Protein AF-A0A522WJF8-F1 (afdb_monomer_lite)

Secondary structure (DSSP, 8-state):
--------EEEEEEE---SSHHHHHHHHHHHHHHHHTSTT--EEEEESSSSSSBHHHHHHHHHHTT-SEEEEEE--SS--HIIIIIGGG-

Sequence (90 aa):
MADGAVLKKGVLLLGHGSKLKEANDTLRQVAKAVEAGFDNTPVEAGFLQIESPDFQQAFDTLAQRGANDVIVMPYFLYSGLHVTKDLPEE

Structure (mmCIF, N/CA/C/O backbone):
data_AF-A0A522WJF8-F1
#
_entry.id   AF-A0A522WJF8-F1
#
loop_
_atom_site.group_PDB
_atom_site.id
_atom_site.type_symbol
_atom_site.label_atom_id
_atom_site.label_alt_id
_atom_site.label_comp_id
_atom_site.label_asym_id
_atom_site.label_entity_id
_atom_site.label_seq_id
_atom_site.pdbx_PDB_ins_code
_atom_site.Cartn_x
_atom_site.Cartn_y
_atom_site.Cartn_z
_atom_site.occupancy
_atom_site.B_iso_or_equiv
_atom_site.auth_seq_id
_atom_site.auth_comp_id
_atom_site.auth_asym_id
_atom_site.auth_atom_id
_atom_site.pdbx_PDB_model_num
ATOM 1 N N . MET A 1 1 ? -17.842 -19.448 24.178 1.00 40.88 1 MET A N 1
ATOM 2 C CA . MET A 1 1 ? -18.505 -18.790 23.035 1.00 40.88 1 MET A CA 1
ATOM 3 C C . MET A 1 1 ? -17.589 -17.655 22.632 1.00 40.88 1 MET A C 1
ATOM 5 O O . MET A 1 1 ? -17.265 -16.866 23.507 1.00 40.88 1 MET A O 1
ATOM 9 N N . ALA A 1 2 ? -17.029 -17.695 21.420 1.00 47.72 2 ALA A N 1
ATOM 10 C CA . ALA A 1 2 ? -16.052 -16.704 20.976 1.00 47.72 2 ALA A CA 1
ATOM 11 C C . ALA A 1 2 ? -16.718 -15.326 20.957 1.00 47.72 2 ALA A C 1
ATOM 13 O O . ALA A 1 2 ? -17.796 -15.170 20.385 1.00 47.72 2 ALA A O 1
ATOM 14 N N . ASP A 1 3 ? -16.101 -14.385 21.661 1.00 53.56 3 ASP A N 1
ATOM 15 C CA . ASP A 1 3 ? -16.528 -12.998 21.745 1.00 53.56 3 ASP A CA 1
ATOM 16 C C . ASP A 1 3 ? -16.553 -12.425 20.322 1.00 53.56 3 ASP A C 1
ATOM 18 O O . ASP A 1 3 ? -15.553 -12.492 19.603 1.00 53.56 3 ASP A O 1
ATOM 22 N N . GLY A 1 4 ? -17.720 -11.978 19.863 1.00 54.91 4 GLY A N 1
ATOM 23 C CA . GLY A 1 4 ? -17.946 -11.521 18.491 1.00 54.91 4 GLY A CA 1
ATOM 24 C C . GLY A 1 4 ? -17.348 -10.138 18.269 1.00 54.91 4 GLY A C 1
ATOM 25 O O . GLY A 1 4 ? -18.087 -9.180 18.056 1.00 54.91 4 GLY A O 1
ATOM 26 N N . ALA A 1 5 ? -16.025 -10.020 18.373 1.00 68.12 5 ALA A N 1
ATOM 27 C CA . ALA A 1 5 ? -15.323 -8.768 18.158 1.00 68.12 5 ALA A CA 1
ATOM 28 C C . ALA A 1 5 ? -15.600 -8.271 16.733 1.00 68.12 5 ALA A C 1
ATOM 30 O O . ALA A 1 5 ? -15.332 -8.963 15.750 1.00 68.12 5 ALA A O 1
ATOM 31 N N . VAL A 1 6 ? -16.152 -7.063 16.622 1.00 76.12 6 VAL A N 1
ATOM 32 C CA . VAL A 1 6 ? -16.320 -6.394 15.331 1.00 76.12 6 VAL A CA 1
ATOM 33 C C . VAL A 1 6 ? -14.927 -6.105 14.774 1.00 76.12 6 VAL A C 1
ATOM 35 O O . VAL A 1 6 ? -14.183 -5.296 15.329 1.00 76.12 6 VAL A O 1
ATOM 38 N N . LEU A 1 7 ? -14.566 -6.794 13.690 1.00 83.50 7 LEU A N 1
ATOM 39 C CA . LEU A 1 7 ? -13.312 -6.555 12.985 1.00 83.50 7 LEU A CA 1
ATOM 40 C C . LEU A 1 7 ? -13.413 -5.249 12.194 1.00 83.50 7 LEU A C 1
ATOM 42 O O . LEU A 1 7 ? -14.327 -5.062 11.388 1.00 83.50 7 LEU A O 1
ATOM 46 N N . LYS A 1 8 ? -12.462 -4.344 12.421 1.00 92.75 8 LYS A N 1
ATOM 47 C CA . LYS A 1 8 ? -12.253 -3.160 11.599 1.00 92.75 8 LYS A CA 1
ATOM 48 C C . LYS A 1 8 ? -11.228 -3.503 10.529 1.00 92.75 8 LYS A C 1
ATOM 50 O O . LYS A 1 8 ? -10.060 -3.753 10.828 1.00 92.75 8 LYS A O 1
ATOM 55 N N . LYS A 1 9 ? -11.682 -3.481 9.280 1.00 95.75 9 LYS A N 1
ATOM 56 C CA . LYS A 1 9 ? -10.837 -3.772 8.126 1.00 95.75 9 LYS A CA 1
ATOM 57 C C . LYS A 1 9 ? -9.897 -2.614 7.814 1.00 95.75 9 LYS A C 1
ATOM 59 O O . LYS A 1 9 ? -10.264 -1.459 8.008 1.00 95.75 9 LYS A O 1
ATOM 64 N N . GLY A 1 10 ? -8.724 -2.929 7.285 1.00 97.69 10 GLY A N 1
ATOM 65 C CA . GLY A 1 10 ? -7.841 -2.002 6.580 1.00 97.69 10 GLY A CA 1
ATOM 66 C C . GLY A 1 10 ? -7.345 -2.637 5.286 1.00 97.69 10 GLY A C 1
ATOM 67 O O . GLY A 1 10 ? -7.339 -3.861 5.166 1.00 97.69 10 GLY A O 1
ATOM 68 N N . VAL A 1 11 ? -6.946 -1.828 4.309 1.00 97.88 11 VAL A N 1
ATOM 69 C CA . VAL A 1 11 ? -6.405 -2.322 3.034 1.00 97.88 11 VAL A CA 1
ATOM 70 C C . VAL A 1 11 ? -4.992 -1.794 2.835 1.00 97.88 11 VAL A C 1
ATOM 72 O O . VAL A 1 11 ? -4.771 -0.587 2.847 1.00 97.88 11 VAL A O 1
ATOM 75 N N . LEU A 1 12 ? -4.043 -2.694 2.605 1.00 98.00 12 LEU A N 1
ATOM 76 C CA . LEU A 1 12 ? -2.682 -2.360 2.208 1.00 98.00 12 LEU A CA 1
ATOM 77 C C . LEU A 1 12 ? -2.552 -2.610 0.703 1.00 98.00 12 LEU A C 1
ATOM 79 O O . LEU A 1 12 ? -2.500 -3.759 0.265 1.00 98.00 12 LEU A O 1
ATOM 83 N N . LEU A 1 13 ? -2.525 -1.543 -0.098 1.00 97.19 13 LEU A N 1
ATOM 84 C CA . LEU A 1 13 ? -2.212 -1.638 -1.525 1.00 97.19 13 LEU A CA 1
ATOM 85 C C . LEU A 1 13 ? -0.697 -1.731 -1.690 1.00 97.19 13 LEU A C 1
ATOM 87 O O . LEU A 1 13 ? 0.012 -0.742 -1.506 1.00 97.19 13 LEU A O 1
ATOM 91 N N . LEU A 1 14 ? -0.204 -2.918 -2.033 1.00 95.94 14 LEU A N 1
ATOM 92 C CA . LEU A 1 14 ? 1.226 -3.194 -2.064 1.00 95.94 14 LEU A CA 1
ATOM 93 C C . LEU A 1 14 ? 1.772 -3.124 -3.488 1.00 95.94 14 LEU A C 1
ATOM 95 O O . LEU A 1 14 ? 1.406 -3.933 -4.341 1.00 95.94 14 LEU A O 1
ATOM 99 N N . GLY A 1 15 ? 2.666 -2.174 -3.744 1.00 94.12 15 GLY A N 1
ATOM 100 C CA . GLY A 1 15 ? 3.440 -2.103 -4.981 1.00 94.12 15 GLY A CA 1
ATOM 101 C C . GLY A 1 15 ? 4.872 -2.596 -4.794 1.00 94.12 15 GLY A C 1
ATOM 102 O O . GLY A 1 15 ? 5.358 -2.758 -3.681 1.00 94.12 15 GLY A O 1
ATOM 103 N N . HIS A 1 16 ? 5.601 -2.776 -5.894 1.00 91.69 16 HIS A N 1
ATOM 104 C CA . HIS A 1 16 ? 7.039 -3.061 -5.813 1.00 91.69 16 HIS A CA 1
ATOM 105 C C . HIS A 1 16 ? 7.843 -1.849 -5.312 1.00 91.69 16 HIS A C 1
ATOM 107 O O . HIS A 1 16 ? 8.832 -2.014 -4.612 1.00 91.69 16 HIS A O 1
ATOM 113 N N . GLY A 1 17 ? 7.422 -0.637 -5.686 1.00 91.69 17 GLY A N 1
ATOM 114 C CA . GLY A 1 17 ? 8.202 0.594 -5.535 1.00 91.69 17 GLY A CA 1
ATOM 115 C C . GLY A 1 17 ? 9.166 0.817 -6.702 1.00 91.69 17 GLY A C 1
ATOM 116 O O . GLY A 1 17 ? 9.599 -0.119 -7.376 1.00 91.69 17 GLY A O 1
ATOM 117 N N . SER A 1 18 ? 9.433 2.085 -7.002 1.00 93.56 18 SER A N 1
ATOM 118 C CA . SER A 1 18 ? 10.172 2.528 -8.185 1.00 93.56 18 SER A CA 1
ATOM 119 C C . SER A 1 18 ? 11.121 3.669 -7.846 1.00 93.56 18 SER A C 1
ATOM 121 O O . SER A 1 18 ? 10.869 4.458 -6.941 1.00 93.56 18 SER A O 1
ATOM 123 N N . LYS A 1 19 ? 12.198 3.808 -8.627 1.00 94.25 19 LYS A N 1
ATOM 124 C CA . LYS A 1 19 ? 13.054 5.007 -8.587 1.00 94.25 19 LYS A CA 1
ATOM 125 C C . LYS A 1 19 ? 12.375 6.222 -9.224 1.00 94.25 19 LYS A C 1
ATOM 127 O O . LYS A 1 19 ? 12.784 7.351 -8.975 1.00 94.25 19 LYS A O 1
ATOM 132 N N . LEU A 1 20 ? 11.378 5.989 -10.079 1.00 95.56 20 LEU A N 1
ATOM 133 C CA . LEU A 1 20 ? 10.585 7.040 -10.701 1.00 95.56 20 LEU A CA 1
ATOM 134 C C . LEU A 1 20 ? 9.465 7.448 -9.743 1.00 95.56 20 LEU A C 1
ATOM 136 O O . LEU A 1 20 ? 8.538 6.670 -9.502 1.00 95.56 20 LEU A O 1
ATOM 140 N N . LYS A 1 21 ? 9.550 8.670 -9.218 1.00 95.06 21 LYS A N 1
ATOM 141 C CA . LYS A 1 21 ? 8.629 9.191 -8.202 1.00 95.06 21 LYS A CA 1
ATOM 142 C C . LYS A 1 21 ? 7.171 9.149 -8.666 1.00 95.06 21 LYS A C 1
ATOM 144 O O . LYS A 1 21 ? 6.282 8.799 -7.897 1.00 95.06 21 LYS A O 1
ATOM 149 N N . GLU A 1 22 ? 6.930 9.446 -9.936 1.00 95.25 22 GLU A N 1
ATOM 150 C CA . GLU A 1 22 ? 5.607 9.496 -10.554 1.00 95.25 22 GLU A CA 1
ATOM 151 C C . GLU A 1 22 ? 4.890 8.137 -10.493 1.00 95.25 22 GLU A C 1
ATOM 153 O O . GLU A 1 22 ? 3.669 8.076 -10.321 1.00 95.25 22 GLU A O 1
ATOM 158 N N . ALA A 1 23 ? 5.639 7.032 -10.571 1.00 92.00 23 ALA A N 1
ATOM 159 C CA . ALA A 1 23 ? 5.077 5.692 -10.426 1.00 92.00 23 ALA A CA 1
ATOM 160 C C . ALA A 1 23 ? 4.605 5.433 -8.984 1.00 92.00 23 ALA A C 1
ATOM 162 O O . ALA A 1 23 ? 3.509 4.908 -8.779 1.00 92.00 23 ALA A O 1
ATOM 163 N N . ASN A 1 24 ? 5.386 5.858 -7.986 1.00 95.88 24 ASN A N 1
ATOM 164 C CA . ASN A 1 24 ? 5.022 5.726 -6.571 1.00 95.88 24 ASN A CA 1
ATOM 165 C C . ASN A 1 24 ? 3.826 6.629 -6.228 1.00 95.88 24 ASN A C 1
ATOM 167 O O . ASN A 1 24 ? 2.893 6.203 -5.547 1.00 95.88 24 ASN A O 1
ATOM 171 N N . ASP A 1 25 ? 3.815 7.859 -6.750 1.00 97.00 25 ASP A N 1
ATOM 172 C CA . ASP A 1 25 ? 2.710 8.807 -6.582 1.00 97.00 25 ASP A CA 1
ATOM 173 C C . ASP A 1 25 ? 1.401 8.258 -7.159 1.00 97.00 25 ASP A C 1
ATOM 175 O O . ASP A 1 25 ? 0.343 8.437 -6.557 1.00 97.00 25 ASP A O 1
ATOM 179 N N . THR A 1 26 ? 1.471 7.545 -8.287 1.00 95.94 26 THR A N 1
ATOM 180 C CA . THR A 1 26 ? 0.303 6.892 -8.890 1.00 95.94 26 THR A CA 1
ATOM 181 C C . THR A 1 26 ? -0.313 5.874 -7.929 1.00 95.94 26 THR A C 1
ATOM 183 O O . THR A 1 26 ? -1.518 5.921 -7.696 1.00 95.94 26 THR A O 1
ATOM 186 N N . LEU A 1 27 ? 0.487 5.004 -7.296 1.00 96.12 27 LEU A N 1
ATOM 187 C CA . LEU A 1 27 ? -0.037 4.045 -6.311 1.00 96.12 27 LEU A CA 1
ATOM 188 C C . LEU A 1 27 ? -0.693 4.753 -5.117 1.00 96.12 27 LEU A C 1
ATOM 190 O O . LEU A 1 27 ? -1.770 4.355 -4.677 1.00 96.12 27 LEU A O 1
ATOM 194 N N . ARG A 1 28 ? -0.093 5.844 -4.624 1.00 97.88 28 ARG A N 1
ATOM 195 C CA . ARG A 1 28 ? -0.683 6.647 -3.538 1.00 97.88 28 ARG A CA 1
ATOM 196 C C . ARG A 1 28 ? -2.011 7.283 -3.946 1.00 97.88 28 ARG A C 1
ATOM 198 O O . ARG A 1 28 ? -2.924 7.368 -3.130 1.00 97.88 28 ARG A O 1
ATOM 205 N N . GLN A 1 29 ? -2.131 7.746 -5.189 1.00 98.06 29 GLN A N 1
ATOM 206 C CA . GLN A 1 29 ? -3.387 8.283 -5.718 1.00 98.06 29 GLN A CA 1
ATOM 207 C C . GLN A 1 29 ? -4.456 7.193 -5.821 1.00 98.06 29 GLN A C 1
ATOM 209 O O . GLN A 1 29 ? -5.598 7.435 -5.434 1.00 98.06 29 GLN A O 1
ATOM 214 N N . VAL A 1 30 ? -4.081 5.989 -6.265 1.00 96.88 30 VAL A N 1
ATOM 215 C CA . VAL A 1 30 ? -4.979 4.827 -6.278 1.00 96.88 30 VAL A CA 1
ATOM 216 C C . VAL A 1 30 ? -5.440 4.490 -4.860 1.00 96.88 30 VAL A C 1
ATOM 218 O O . VAL A 1 30 ? -6.641 4.382 -4.649 1.00 96.88 30 VAL A O 1
ATOM 221 N N . ALA A 1 31 ? -4.541 4.414 -3.873 1.00 97.50 31 ALA A N 1
ATOM 222 C CA . ALA A 1 31 ? -4.911 4.148 -2.477 1.00 97.50 31 ALA A CA 1
ATOM 223 C C . ALA A 1 31 ? -5.939 5.154 -1.940 1.00 97.50 31 ALA A C 1
ATOM 225 O O . ALA A 1 31 ? -6.955 4.750 -1.382 1.00 97.50 31 ALA A O 1
ATOM 226 N N . LYS A 1 32 ? -5.737 6.453 -2.199 1.00 97.69 32 LYS A N 1
ATOM 227 C CA . LYS A 1 32 ? -6.697 7.504 -1.823 1.00 97.69 32 LYS A CA 1
ATOM 228 C C . LYS A 1 32 ? -8.045 7.358 -2.525 1.00 97.69 32 LYS A C 1
ATOM 230 O O . LYS A 1 32 ? -9.084 7.571 -1.908 1.00 97.69 32 LYS A O 1
ATOM 235 N N . ALA A 1 33 ? -8.041 7.025 -3.814 1.00 97.00 33 ALA A N 1
ATOM 236 C CA . ALA A 1 33 ? -9.273 6.829 -4.573 1.00 97.00 33 ALA A CA 1
ATOM 237 C C . ALA A 1 33 ? -10.053 5.600 -4.081 1.00 97.00 33 ALA A C 1
ATOM 239 O O . ALA A 1 33 ? -11.274 5.655 -3.965 1.00 97.00 33 ALA A O 1
ATOM 240 N N . VAL A 1 34 ? -9.344 4.516 -3.758 1.00 95.81 34 VAL A N 1
ATOM 241 C CA . VAL A 1 34 ? -9.9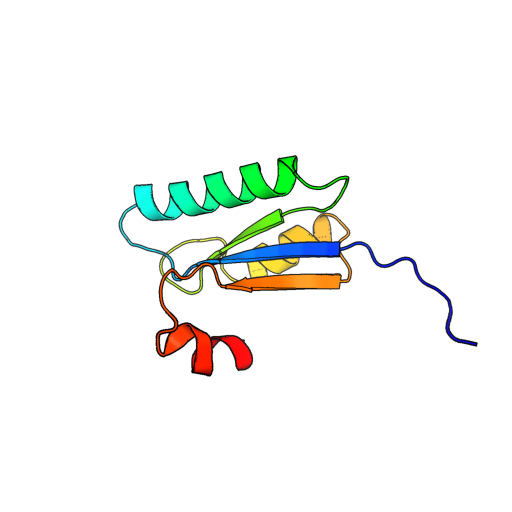22 3.299 -3.178 1.00 95.81 34 VAL A CA 1
ATOM 242 C C . VAL A 1 34 ? -10.507 3.599 -1.799 1.00 95.81 34 VAL A C 1
ATOM 244 O O . VAL A 1 34 ? -11.652 3.243 -1.542 1.00 95.81 34 VAL A O 1
ATOM 247 N N . GLU A 1 35 ? -9.775 4.314 -0.944 1.00 96.94 35 GLU A N 1
ATOM 248 C CA . GLU A 1 35 ? -10.252 4.738 0.377 1.00 96.94 35 GLU A CA 1
ATOM 249 C C . GLU A 1 35 ? -11.540 5.554 0.307 1.00 96.94 35 GLU A C 1
ATOM 251 O O . GLU A 1 35 ? -12.482 5.283 1.042 1.00 96.94 35 GLU A O 1
ATOM 256 N N . ALA A 1 36 ? -11.614 6.511 -0.620 1.00 96.62 36 ALA A N 1
ATOM 257 C CA . ALA A 1 36 ? -12.807 7.328 -0.819 1.00 96.62 36 ALA A CA 1
ATOM 258 C C . ALA A 1 36 ? -14.040 6.516 -1.264 1.00 96.62 36 ALA A C 1
ATOM 260 O O . ALA A 1 36 ? -15.164 7.001 -1.141 1.00 96.62 36 ALA A O 1
ATOM 261 N N . GLY A 1 37 ? -13.840 5.305 -1.794 1.00 94.31 37 GLY A N 1
ATOM 262 C CA . GLY A 1 37 ? -14.906 4.386 -2.188 1.00 94.31 37 GLY A CA 1
ATOM 263 C C . GLY A 1 37 ? -15.395 3.457 -1.073 1.00 94.31 37 GLY A C 1
ATOM 264 O O . GLY A 1 37 ? -16.382 2.753 -1.283 1.00 94.31 37 GLY A O 1
ATOM 265 N N . PHE A 1 38 ? -14.734 3.435 0.090 1.00 90.19 38 PHE A N 1
ATOM 266 C CA . PHE A 1 38 ? -15.104 2.581 1.216 1.00 90.19 38 PHE A CA 1
ATOM 267 C C . PHE A 1 38 ? -15.486 3.395 2.450 1.00 90.19 38 PHE A C 1
ATOM 269 O O . PHE A 1 38 ? -14.727 4.230 2.939 1.00 90.19 38 PHE A O 1
ATOM 276 N N . ASP A 1 39 ? -16.632 3.068 3.042 1.00 86.31 39 ASP A N 1
ATOM 277 C CA . ASP A 1 39 ? -17.021 3.658 4.317 1.00 86.31 39 ASP A CA 1
ATOM 278 C C . ASP A 1 39 ? -16.127 3.127 5.446 1.00 86.31 39 ASP A C 1
ATOM 280 O O . ASP A 1 39 ? -16.081 1.927 5.730 1.00 86.31 39 ASP A O 1
ATOM 284 N N . ASN A 1 40 ? -15.425 4.046 6.118 1.00 87.31 40 ASN A N 1
ATOM 285 C CA . ASN A 1 40 ? -14.683 3.802 7.362 1.00 87.31 40 ASN A CA 1
ATOM 286 C C . ASN A 1 40 ? -13.605 2.691 7.287 1.00 87.31 40 ASN A C 1
ATOM 288 O O . ASN A 1 40 ? -13.203 2.144 8.319 1.00 87.31 40 ASN A O 1
ATOM 292 N N . THR A 1 41 ? -13.117 2.366 6.085 1.00 95.69 41 THR A N 1
ATOM 293 C CA . THR A 1 41 ? -12.039 1.387 5.869 1.00 95.69 41 THR A CA 1
ATOM 294 C C . THR A 1 41 ? -10.761 2.123 5.466 1.00 95.69 41 THR A C 1
ATOM 296 O O . THR A 1 41 ? -10.689 2.606 4.337 1.00 95.69 41 THR A O 1
ATOM 299 N N . PRO A 1 42 ? -9.759 2.251 6.357 1.00 97.25 42 PRO A N 1
ATOM 300 C CA . PRO A 1 42 ? -8.494 2.882 6.012 1.00 97.25 42 PRO A CA 1
ATOM 301 C C . PRO A 1 42 ? -7.765 2.108 4.910 1.00 97.25 42 PRO A C 1
ATOM 303 O O . PRO A 1 42 ? -7.693 0.878 4.954 1.00 97.25 42 PRO A O 1
ATOM 306 N N . VAL A 1 43 ? -7.184 2.835 3.959 1.00 98.19 43 VAL A N 1
ATOM 307 C CA . VAL A 1 43 ? -6.325 2.275 2.908 1.00 98.19 43 VAL A CA 1
ATOM 308 C C . VAL A 1 43 ? -4.958 2.941 2.972 1.00 98.19 43 VAL A C 1
ATOM 310 O O . VAL A 1 43 ? -4.873 4.160 3.104 1.00 98.19 43 VAL A O 1
ATOM 313 N N . GLU A 1 44 ? -3.895 2.150 2.866 1.00 98.12 44 GLU A N 1
ATOM 314 C CA . GLU A 1 44 ? -2.512 2.629 2.846 1.00 98.12 44 GLU A CA 1
ATOM 315 C C . GLU A 1 44 ? -1.766 2.046 1.644 1.00 98.12 44 GLU A C 1
ATOM 317 O O . GLU A 1 44 ? -1.970 0.888 1.273 1.00 98.12 44 GLU A O 1
ATOM 322 N N . ALA A 1 45 ? -0.907 2.852 1.019 1.00 98.12 45 ALA A N 1
ATOM 323 C CA . ALA A 1 45 ? -0.006 2.371 -0.024 1.00 98.12 45 ALA A CA 1
ATOM 324 C C . ALA A 1 45 ? 1.305 1.920 0.622 1.00 98.12 45 ALA A C 1
ATOM 326 O O . ALA A 1 45 ? 1.949 2.729 1.280 1.00 98.12 45 ALA A O 1
ATOM 327 N N . GLY A 1 46 ? 1.711 0.673 0.396 1.00 97.56 46 GLY A N 1
ATOM 328 C CA . GLY A 1 46 ? 3.001 0.134 0.830 1.00 97.56 46 GLY A CA 1
ATOM 329 C C . GLY A 1 46 ? 3.866 -0.273 -0.357 1.00 97.56 46 GLY A C 1
ATOM 330 O O . GLY A 1 46 ? 3.358 -0.517 -1.459 1.00 97.56 46 GLY A O 1
ATOM 331 N N . PHE A 1 47 ? 5.171 -0.382 -0.133 1.00 95.69 47 PHE A N 1
ATOM 332 C CA . PHE A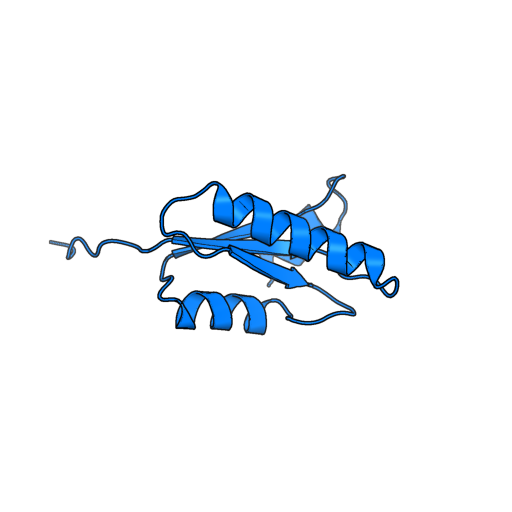 1 47 ? 6.129 -0.785 -1.158 1.00 95.69 47 PHE A CA 1
ATOM 333 C C . PHE A 1 47 ? 7.030 -1.921 -0.669 1.00 95.69 47 PHE A C 1
ATOM 335 O O . PHE A 1 47 ? 7.486 -1.915 0.469 1.00 95.69 47 PHE A O 1
ATOM 342 N N . LEU A 1 48 ? 7.302 -2.891 -1.543 1.00 91.69 48 LEU A N 1
ATOM 343 C CA . LEU A 1 48 ? 8.229 -3.990 -1.251 1.00 91.69 48 LEU A CA 1
ATOM 344 C C . LEU A 1 48 ? 9.686 -3.516 -1.207 1.00 91.69 48 LEU A C 1
ATOM 346 O O . LEU A 1 48 ? 10.487 -4.015 -0.425 1.00 91.69 48 LEU A O 1
ATOM 350 N N . GLN A 1 49 ? 10.057 -2.584 -2.088 1.00 88.69 49 GLN A N 1
ATOM 351 C CA . GLN A 1 49 ? 11.43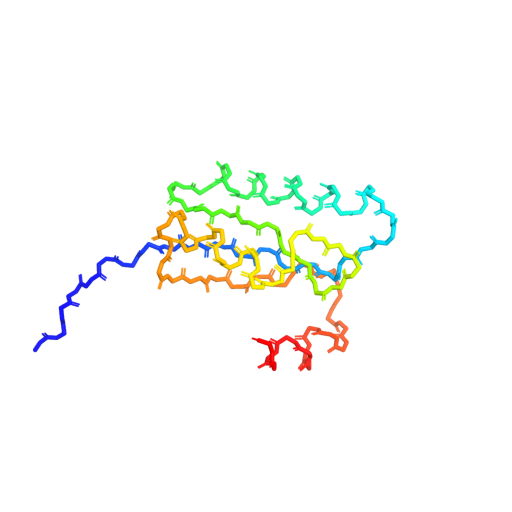1 -2.121 -2.256 1.00 88.69 49 GLN A CA 1
ATOM 352 C C . GLN A 1 49 ? 11.481 -0.650 -2.683 1.00 88.69 49 GLN A C 1
ATOM 354 O O . GLN A 1 49 ? 10.508 -0.090 -3.181 1.00 88.69 49 GLN A O 1
ATOM 359 N N . ILE A 1 50 ? 12.673 -0.049 -2.586 1.00 92.12 50 ILE A N 1
ATOM 360 C CA . ILE A 1 50 ? 13.059 1.263 -3.151 1.00 92.12 50 ILE A CA 1
ATOM 361 C C . ILE A 1 50 ? 12.414 2.483 -2.474 1.00 92.12 50 ILE A C 1
ATOM 363 O O . ILE A 1 50 ? 13.094 3.490 -2.299 1.00 92.12 50 ILE A O 1
ATOM 367 N N . GLU A 1 51 ? 11.139 2.408 -2.117 1.00 96.12 51 GLU A N 1
ATOM 368 C CA . GLU A 1 51 ? 10.326 3.518 -1.625 1.00 96.12 51 GLU A CA 1
ATOM 369 C C . GLU A 1 51 ? 9.691 3.178 -0.270 1.00 96.12 51 GLU A C 1
ATOM 371 O O . GLU A 1 51 ? 9.541 2.010 0.078 1.00 96.12 51 GLU A O 1
ATOM 376 N N . SER A 1 52 ? 9.307 4.206 0.485 1.00 94.81 52 SER A N 1
ATOM 377 C CA . SER A 1 52 ? 8.588 4.080 1.757 1.00 94.81 52 SER A CA 1
ATOM 378 C C . SER A 1 52 ? 7.135 4.576 1.632 1.00 94.81 52 SER A C 1
ATOM 380 O O . SER A 1 52 ? 6.853 5.438 0.804 1.00 94.81 52 SER A O 1
ATOM 382 N N . PRO A 1 53 ? 6.179 4.128 2.458 1.00 97.44 53 PRO A N 1
ATOM 383 C CA . PRO A 1 53 ? 6.370 3.186 3.549 1.00 97.44 53 PRO A CA 1
ATOM 384 C C . PRO A 1 53 ? 6.625 1.771 3.029 1.00 97.44 53 PRO A C 1
ATOM 386 O O . PRO A 1 53 ? 6.041 1.354 2.026 1.00 97.44 53 PRO A O 1
ATOM 389 N N . ASP A 1 54 ? 7.520 1.058 3.708 1.00 96.12 54 ASP A N 1
ATOM 390 C CA . ASP A 1 54 ? 7.664 -0.381 3.497 1.00 96.12 54 ASP A CA 1
ATOM 391 C C . ASP A 1 54 ? 6.420 -1.134 4.008 1.00 96.12 54 ASP A C 1
ATOM 393 O O . ASP A 1 54 ? 5.476 -0.532 4.537 1.00 96.12 54 ASP A O 1
ATOM 397 N N . PHE A 1 55 ? 6.390 -2.455 3.822 1.00 94.00 55 PHE A N 1
ATOM 398 C CA . PHE A 1 55 ? 5.265 -3.287 4.250 1.00 94.00 55 PHE A CA 1
ATOM 399 C C . PHE A 1 55 ? 4.911 -3.081 5.732 1.00 94.00 55 PHE A C 1
ATOM 401 O O . PHE A 1 55 ? 3.754 -2.793 6.049 1.00 94.00 55 PHE A O 1
ATOM 408 N N . GLN A 1 56 ? 5.897 -3.167 6.631 1.00 95.75 56 GLN A N 1
ATOM 409 C CA . GLN A 1 56 ? 5.670 -3.056 8.072 1.00 95.75 56 GLN A CA 1
ATOM 410 C C . GLN A 1 56 ? 5.187 -1.655 8.454 1.00 95.75 56 GLN A C 1
ATOM 412 O O . GLN A 1 56 ? 4.243 -1.515 9.224 1.00 95.75 56 GLN A O 1
ATOM 417 N N . GLN A 1 57 ? 5.772 -0.606 7.879 1.00 98.12 57 GLN A N 1
ATOM 418 C CA . GLN A 1 57 ? 5.366 0.777 8.130 1.00 98.12 57 GLN A CA 1
ATOM 419 C C . GLN A 1 57 ? 3.930 1.053 7.662 1.00 98.12 57 GLN A C 1
ATOM 421 O O . GLN A 1 57 ? 3.167 1.743 8.348 1.00 98.12 57 GLN A O 1
ATOM 426 N N . ALA A 1 58 ? 3.543 0.516 6.501 1.00 97.81 58 ALA A N 1
ATOM 427 C CA . ALA A 1 58 ? 2.185 0.643 5.984 1.00 97.81 58 ALA A CA 1
ATOM 428 C C . ALA A 1 58 ? 1.188 -0.143 6.853 1.00 97.81 58 ALA A C 1
ATOM 430 O O . ALA A 1 58 ? 0.117 0.367 7.188 1.00 97.81 58 ALA A O 1
ATOM 431 N N . PHE A 1 59 ? 1.564 -1.348 7.285 1.00 96.94 59 PHE A N 1
ATOM 432 C CA . PHE A 1 59 ? 0.784 -2.158 8.217 1.00 96.94 59 PHE A CA 1
ATOM 433 C C . PHE A 1 59 ? 0.587 -1.452 9.567 1.00 96.94 59 PHE A C 1
ATOM 435 O O . PHE A 1 59 ? -0.545 -1.314 10.033 1.00 96.94 59 PHE A O 1
ATOM 442 N N . ASP A 1 60 ? 1.661 -0.933 10.163 1.00 97.88 60 ASP A N 1
ATOM 443 C CA . ASP A 1 60 ? 1.621 -0.206 11.434 1.00 97.88 60 ASP A CA 1
ATOM 444 C C . ASP A 1 60 ? 0.738 1.039 11.334 1.00 97.88 60 ASP A C 1
ATOM 446 O O . ASP A 1 60 ? -0.010 1.356 12.259 1.00 97.88 60 ASP A O 1
ATOM 450 N N . THR A 1 61 ? 0.768 1.724 10.189 1.00 98.12 61 THR A N 1
ATOM 451 C CA . THR A 1 61 ? -0.114 2.864 9.917 1.00 98.12 61 THR A CA 1
ATOM 452 C C . THR A 1 61 ? -1.583 2.438 9.930 1.00 98.12 61 THR A C 1
ATOM 454 O O . THR A 1 61 ? -2.411 3.087 10.570 1.00 98.12 61 THR A O 1
ATOM 457 N N . LEU A 1 62 ? -1.932 1.321 9.287 1.00 97.94 62 LEU A N 1
ATOM 458 C CA . LEU A 1 62 ? -3.296 0.780 9.324 1.00 97.94 62 LEU A CA 1
ATOM 459 C C . LEU A 1 62 ? -3.708 0.360 10.744 1.00 97.94 62 LEU A C 1
ATOM 461 O O . LEU A 1 62 ? -4.825 0.667 11.173 1.00 97.94 62 LEU A O 1
ATOM 465 N N . ALA A 1 63 ? -2.802 -0.267 11.497 1.00 96.56 63 ALA A N 1
ATOM 466 C CA . ALA A 1 63 ? -3.029 -0.656 12.887 1.00 96.56 63 ALA A CA 1
ATOM 467 C C . ALA A 1 63 ? -3.269 0.564 13.794 1.00 96.56 63 ALA A C 1
ATOM 469 O O . ALA A 1 63 ? -4.227 0.586 14.568 1.00 96.56 63 ALA A O 1
ATOM 470 N N . GLN A 1 64 ? -2.479 1.633 13.646 1.00 97.62 64 GLN A N 1
ATOM 471 C CA . GLN A 1 64 ? -2.680 2.909 14.350 1.00 97.62 64 GLN A CA 1
ATOM 472 C C . GLN A 1 64 ? -4.019 3.566 13.992 1.00 97.62 64 GLN A C 1
ATOM 474 O O . GLN A 1 64 ? -4.634 4.238 14.820 1.00 97.62 64 GLN A O 1
ATOM 479 N N . ARG A 1 65 ? -4.517 3.328 12.775 1.00 96.19 65 ARG A N 1
ATOM 480 C CA . ARG A 1 65 ? -5.850 3.753 12.322 1.00 96.19 65 ARG A CA 1
ATOM 481 C C . ARG A 1 65 ? -6.968 2.814 12.798 1.00 96.19 65 ARG A C 1
ATOM 483 O O . ARG A 1 65 ? -8.139 3.020 12.459 1.00 96.19 65 ARG A O 1
ATOM 490 N N . GLY A 1 66 ? -6.638 1.821 13.622 1.00 95.06 66 GLY A N 1
ATOM 491 C CA . GLY A 1 66 ? -7.557 0.910 14.297 1.00 95.06 66 GLY A CA 1
ATOM 492 C C . GLY A 1 66 ? -7.930 -0.332 13.493 1.00 95.06 66 GLY A C 1
ATOM 493 O O . GLY A 1 66 ? -8.858 -1.027 13.898 1.00 95.06 66 GLY A O 1
ATOM 494 N N . ALA A 1 67 ? -7.274 -0.597 12.360 1.00 96.19 67 ALA A N 1
ATOM 495 C CA . ALA A 1 67 ? -7.492 -1.841 11.634 1.00 96.19 67 ALA A CA 1
ATOM 496 C C . ALA A 1 67 ? -6.947 -3.028 12.444 1.00 96.19 67 ALA A C 1
ATOM 498 O O . ALA A 1 67 ? -5.813 -2.998 12.915 1.00 96.19 67 ALA A O 1
ATOM 499 N N . ASN A 1 68 ? -7.760 -4.069 12.604 1.00 94.62 68 ASN A N 1
ATOM 500 C CA . ASN A 1 68 ? -7.388 -5.334 13.249 1.00 94.62 68 ASN A CA 1
ATOM 501 C C . ASN A 1 68 ? -7.596 -6.549 12.322 1.00 94.62 68 ASN A C 1
ATOM 503 O O . ASN A 1 68 ? -7.388 -7.685 12.737 1.00 94.62 68 ASN A O 1
ATOM 507 N N . ASP A 1 69 ? -7.978 -6.284 11.071 1.00 94.94 69 ASP A N 1
ATOM 508 C CA . ASP A 1 69 ? -8.077 -7.227 9.961 1.00 94.94 69 ASP A CA 1
ATOM 509 C C . ASP A 1 69 ? -7.553 -6.513 8.703 1.00 94.94 69 ASP A C 1
ATOM 511 O O . ASP A 1 69 ? -8.195 -5.595 8.189 1.00 94.94 69 ASP A O 1
ATOM 515 N N . VAL A 1 70 ? -6.338 -6.840 8.257 1.00 96.25 70 VAL A N 1
ATOM 516 C CA . VAL A 1 70 ? -5.675 -6.137 7.145 1.00 96.25 70 VAL A CA 1
ATOM 517 C C . VAL A 1 70 ? -5.699 -7.001 5.891 1.00 96.25 70 VAL A C 1
ATOM 519 O O . VAL A 1 70 ? -5.133 -8.089 5.851 1.00 96.25 70 VAL A O 1
ATOM 522 N N . ILE A 1 71 ? -6.321 -6.476 4.838 1.00 95.69 71 ILE A N 1
ATOM 523 C CA . ILE A 1 71 ? -6.325 -7.073 3.506 1.00 95.69 71 ILE A CA 1
ATOM 524 C C . ILE A 1 71 ? -5.121 -6.530 2.742 1.00 95.69 71 ILE A C 1
ATOM 526 O O . ILE A 1 71 ? -5.080 -5.350 2.394 1.00 95.69 71 ILE A O 1
ATOM 530 N N . VAL A 1 72 ? -4.161 -7.398 2.438 1.00 95.69 72 VAL A N 1
ATOM 531 C CA . VAL A 1 72 ? -3.044 -7.063 1.550 1.00 95.69 72 VAL A CA 1
ATOM 532 C C . VAL A 1 72 ? -3.482 -7.295 0.109 1.00 95.69 72 VAL A C 1
ATOM 534 O O . VAL A 1 72 ? -3.861 -8.402 -0.269 1.00 95.69 72 VAL A O 1
ATOM 537 N N . MET A 1 73 ? -3.445 -6.241 -0.701 1.00 93.88 73 MET A N 1
ATOM 538 C CA . MET A 1 73 ? -3.813 -6.278 -2.112 1.00 93.88 73 MET A CA 1
ATOM 539 C C . MET A 1 73 ? -2.593 -5.925 -2.968 1.00 93.88 73 MET A C 1
ATOM 541 O O . MET A 1 73 ? -2.243 -4.749 -3.098 1.00 93.88 73 MET A O 1
ATOM 545 N N . PRO A 1 74 ? -1.951 -6.929 -3.581 1.00 91.69 74 PRO A N 1
ATOM 546 C CA . PRO A 1 74 ? -0.858 -6.711 -4.517 1.00 91.69 74 PRO A CA 1
ATOM 547 C C . PRO A 1 74 ? -1.334 -5.900 -5.732 1.00 91.69 74 PRO A C 1
ATOM 549 O O . PRO A 1 74 ? -2.180 -6.357 -6.500 1.00 91.69 74 PRO A O 1
ATOM 552 N N . TYR A 1 75 ? -0.775 -4.708 -5.938 1.00 89.06 75 TYR A N 1
ATOM 553 C CA . TYR A 1 75 ? -1.087 -3.844 -7.075 1.00 89.06 75 TYR A CA 1
ATOM 554 C C . TYR A 1 75 ? -0.100 -4.086 -8.225 1.00 89.06 75 TYR A C 1
ATOM 556 O O . TYR A 1 75 ? 0.889 -3.371 -8.399 1.00 89.06 75 TYR A O 1
ATOM 564 N N . PHE A 1 76 ? -0.373 -5.123 -9.019 1.00 81.44 76 PHE A N 1
ATOM 565 C CA . PHE A 1 76 ? 0.459 -5.530 -10.152 1.00 81.44 76 PHE A CA 1
ATOM 566 C C . PHE A 1 76 ? -0.403 -5.768 -11.396 1.00 81.44 76 PHE A C 1
ATOM 568 O O . PHE A 1 76 ? -1.421 -6.450 -11.336 1.00 81.44 76 PHE A O 1
ATOM 575 N N . LEU A 1 77 ? 0.019 -5.225 -12.543 1.00 76.25 77 LEU A N 1
ATOM 576 C CA . LEU A 1 77 ? -0.692 -5.394 -13.822 1.00 76.25 77 LEU A CA 1
ATOM 577 C C . LEU A 1 77 ? -0.538 -6.802 -14.409 1.00 76.25 77 LEU A C 1
ATOM 579 O O . LEU A 1 77 ? -1.383 -7.254 -15.177 1.00 76.25 77 LEU A O 1
ATOM 583 N N . TYR A 1 78 ? 0.548 -7.483 -14.050 1.00 72.25 78 TYR A N 1
ATOM 584 C CA . TYR A 1 78 ? 0.853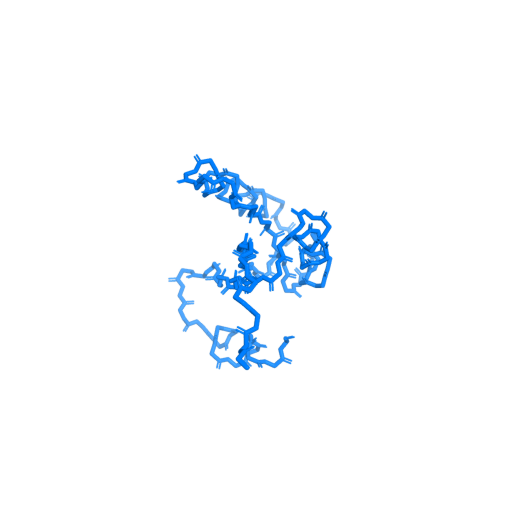 -8.834 -14.493 1.00 72.25 78 TYR A CA 1
ATOM 585 C C . TYR A 1 78 ? 1.238 -9.678 -13.284 1.00 72.25 78 TYR A C 1
ATOM 587 O O . T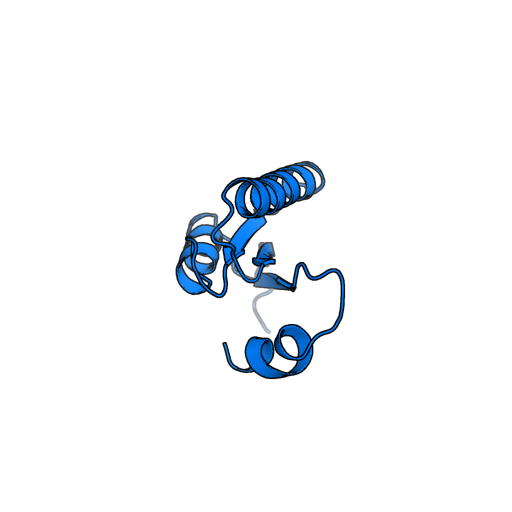YR A 1 78 ? 1.980 -9.228 -12.408 1.00 72.25 78 TYR A O 1
ATOM 595 N N . SER A 1 79 ? 0.778 -10.923 -13.265 1.00 60.88 79 SER A N 1
ATOM 596 C CA . SER A 1 79 ? 1.207 -11.954 -12.323 1.00 60.88 79 SER A CA 1
ATOM 597 C C . SER A 1 79 ? 2.632 -12.412 -12.662 1.00 60.88 79 SER A C 1
ATOM 599 O O . SER A 1 79 ? 2.852 -13.437 -13.301 1.00 60.88 79 SER A O 1
ATOM 601 N N . GLY A 1 80 ? 3.618 -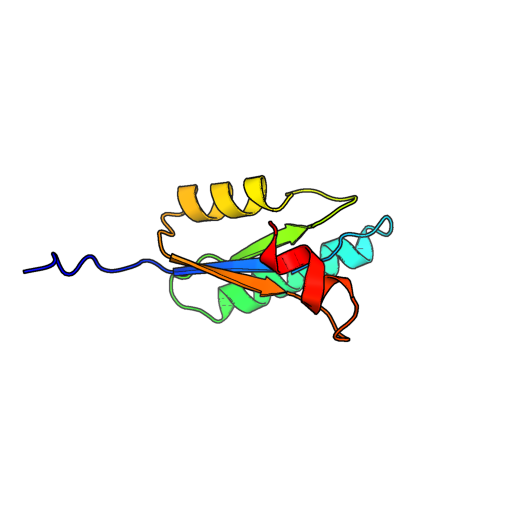11.598 -12.282 1.00 59.12 80 GLY A N 1
ATOM 602 C CA . GLY A 1 80 ? 5.035 -11.963 -12.308 1.00 59.12 80 GLY A CA 1
ATOM 603 C C . GLY A 1 80 ? 5.462 -12.736 -11.053 1.00 59.12 80 GLY A C 1
ATOM 604 O O . GLY A 1 80 ? 4.694 -12.866 -10.102 1.00 59.12 80 GLY A O 1
ATOM 605 N N . LEU A 1 81 ? 6.719 -13.196 -11.035 1.00 56.28 81 LEU A N 1
ATOM 606 C CA . LEU A 1 81 ? 7.334 -13.972 -9.942 1.00 56.28 81 LEU A CA 1
ATOM 607 C C . LEU A 1 81 ? 7.064 -13.395 -8.533 1.00 56.28 81 LEU A C 1
ATOM 609 O O . LEU A 1 81 ? 6.685 -14.160 -7.647 1.00 56.28 81 LEU A O 1
ATOM 613 N N . HIS A 1 82 ? 7.135 -12.068 -8.371 1.00 55.53 82 HIS A N 1
ATOM 614 C CA . HIS A 1 82 ? 6.896 -11.366 -7.100 1.00 55.53 82 HIS A CA 1
ATOM 615 C C . HIS A 1 82 ? 5.500 -11.596 -6.497 1.00 55.53 82 HIS A C 1
ATOM 617 O O . HIS A 1 82 ? 5.359 -11.703 -5.284 1.00 55.53 82 HIS A O 1
ATOM 623 N N . VAL A 1 83 ? 4.457 -11.723 -7.328 1.00 56.88 83 VAL A N 1
ATOM 624 C CA . VAL A 1 83 ? 3.075 -11.937 -6.850 1.00 56.88 83 VAL A CA 1
ATOM 625 C C . VAL A 1 83 ? 2.874 -13.371 -6.359 1.00 56.88 83 VAL A C 1
ATOM 627 O O . VAL A 1 83 ? 2.066 -13.621 -5.471 1.00 56.88 83 VAL A O 1
ATOM 630 N N . THR A 1 84 ? 3.602 -14.322 -6.942 1.00 56.28 84 THR A N 1
ATOM 631 C CA . THR A 1 84 ? 3.406 -15.757 -6.691 1.00 56.28 84 THR A CA 1
ATOM 632 C C . THR A 1 84 ? 4.371 -16.368 -5.678 1.00 56.28 84 THR A C 1
ATOM 634 O O . THR A 1 84 ? 4.085 -17.458 -5.192 1.00 56.28 84 THR A O 1
ATOM 637 N N . LYS A 1 85 ? 5.514 -15.725 -5.397 1.00 55.50 85 LYS A N 1
ATOM 638 C CA . LYS A 1 85 ? 6.563 -16.276 -4.522 1.00 55.50 85 LYS A CA 1
ATOM 639 C C . LYS A 1 85 ? 6.985 -15.367 -3.374 1.00 55.50 85 LYS A C 1
ATOM 641 O O . LYS A 1 85 ? 7.109 -15.876 -2.273 1.00 55.50 85 LYS A O 1
ATOM 646 N N . ASP A 1 86 ? 7.167 -14.073 -3.615 1.00 58.31 86 ASP A N 1
ATOM 647 C CA . ASP A 1 86 ? 7.786 -13.198 -2.607 1.00 58.31 86 ASP A CA 1
ATOM 648 C C . ASP A 1 86 ? 6.755 -12.702 -1.582 1.00 58.31 86 ASP A C 1
ATOM 650 O O . ASP A 1 86 ? 7.028 -12.603 -0.398 1.00 58.31 86 ASP A O 1
ATOM 654 N N . LEU A 1 87 ? 5.521 -12.473 -2.027 1.00 59.53 87 LEU A N 1
ATOM 655 C CA . LEU A 1 87 ? 4.427 -11.996 -1.181 1.00 59.53 87 LEU A CA 1
ATOM 656 C C . LEU A 1 87 ? 3.927 -12.962 -0.091 1.00 59.53 87 LEU A C 1
ATOM 658 O O . LEU A 1 87 ? 3.540 -12.483 0.965 1.00 59.53 87 LEU A O 1
ATOM 662 N N . PRO A 1 88 ? 3.868 -14.288 -0.310 1.00 60.62 88 PRO A N 1
ATOM 663 C CA . PRO A 1 88 ? 3.499 -15.228 0.751 1.00 60.62 88 PRO A CA 1
ATOM 664 C C . PRO A 1 88 ? 4.521 -15.368 1.892 1.00 60.62 88 PRO A C 1
ATOM 666 O O . PRO A 1 88 ? 4.178 -15.977 2.904 1.00 60.62 88 PRO A O 1
ATOM 669 N N . GLU A 1 89 ? 5.764 -14.909 1.705 1.00 60.84 89 GLU A N 1
ATOM 670 C CA . GLU A 1 89 ? 6.858 -15.063 2.679 1.00 60.84 89 GLU A CA 1
ATOM 671 C C . GLU A 1 89 ? 7.078 -13.817 3.562 1.00 60.84 89 GLU A C 1
ATOM 673 O O . GLU A 1 89 ? 7.793 -13.917 4.561 1.00 60.84 89 GLU A O 1
ATOM 678 N N . GLU A 1 90 ? 6.444 -12.689 3.221 1.00 55.38 90 GLU A N 1
ATOM 679 C CA . GLU A 1 90 ? 6.441 -11.413 3.966 1.00 55.38 90 GLU A CA 1
ATOM 680 C C . GLU A 1 90 ? 5.182 -11.275 4.843 1.00 55.38 90 GLU A C 1
ATOM 682 O O . GLU A 1 90 ? 5.315 -10.834 6.008 1.00 55.38 90 GLU A O 1
#

pLDDT: mean 87.04, std 15.67, range [40.88, 98.19]

Foldseek 3Di:
DPDPDDAAEEEEAEEQDDPDVVVQVVQVVVQVVVVVVDDLYHGFYEHCDDDDPHPVNRVVVNVVSVGPHYHYHYDDPDPDPCNVPVVVVD

Radius of gyration: 13.84 Å; chains: 1; bounding box: 32×28×38 Å